Protein AF-A0A7J8NJ97-F1 (afdb_monomer)

pLDDT: mean 80.65, std 6.88, range [57.72, 91.12]

Sequence (61 aa):
MDLPCVIETFTSIFKTGSICNKCCSEHVVLEKFCHSALVKRTLENPLFKDLNLATIIAKSI

Radius of gyration: 13.87 Å; Cα contacts (8 Å, |Δi|>4): 33; chains: 1; bounding box: 26×17×36 Å

InterPro domains:
  IPR008502 Prolamin-like domain [PF05617] (5-50)

Organism: NCBI:txid34289

Foldseek 3Di:
DPPVLLVQVVVCCVPPVDHDPVSPVVVVVVLVVVLVVQLVVLCPDPVNVPPDSVRSSVVSD

Nearest PDB structures (foldseek):
  6xfj-assembly2_D  TM=5.871E-01  e=7.675E+00  Salmonella enterica subsp. enterica serovar Typhimurium str. LT2

Secondary structure (DSSP, 8-state):
--HHHHHHHHHHHHHTS---HHHHHHHHHHHHHHHHHHHHHHHHSGGGTTS-HHHHHHT--

Structure (mmCIF, N/CA/C/O backbone):
data_AF-A0A7J8NJ97-F1
#
_entry.id   AF-A0A7J8NJ97-F1
#
loop_
_atom_site.group_PDB
_atom_site.id
_atom_site.type_symbol
_atom_site.label_atom_id
_atom_site.label_alt_id
_atom_site.label_comp_id
_atom_site.label_asym_id
_atom_site.label_entity_id
_atom_site.label_seq_id
_atom_site.pdbx_PDB_ins_code
_atom_site.Cartn_x
_atom_site.Cartn_y
_atom_site.Cartn_z
_atom_site.occupancy
_atom_site.B_iso_or_equiv
_atom_site.auth_seq_id
_atom_site.auth_comp_id
_atom_site.auth_asym_id
_atom_site.auth_atom_id
_atom_site.pdbx_PDB_model_num
ATOM 1 N N . MET A 1 1 ? 15.342 -0.572 -6.524 1.00 57.72 1 MET A N 1
ATOM 2 C CA . MET A 1 1 ? 14.151 -0.076 -7.236 1.00 57.72 1 MET A CA 1
ATOM 3 C C . MET A 1 1 ? 14.635 0.996 -8.172 1.00 57.72 1 MET A C 1
ATOM 5 O O . MET A 1 1 ? 15.323 1.900 -7.702 1.00 57.72 1 MET A O 1
ATOM 9 N N . ASP A 1 2 ? 14.333 0.872 -9.457 1.00 66.94 2 ASP A N 1
ATOM 10 C CA . ASP A 1 2 ? 14.584 1.962 -10.384 1.00 66.94 2 ASP A CA 1
ATOM 11 C C . ASP A 1 2 ? 13.511 3.022 -10.115 1.00 66.94 2 ASP A C 1
ATOM 13 O O . ASP A 1 2 ? 12.314 2.804 -10.311 1.00 66.94 2 ASP A O 1
ATOM 17 N N . LEU A 1 3 ? 13.936 4.187 -9.619 1.00 70.06 3 LEU A N 1
ATOM 18 C CA . LEU A 1 3 ? 13.061 5.334 -9.355 1.00 70.06 3 LEU A CA 1
ATOM 19 C C . LEU A 1 3 ? 12.088 5.648 -10.524 1.00 70.06 3 LEU A C 1
ATOM 21 O O . LEU A 1 3 ? 10.938 5.994 -10.241 1.00 70.06 3 LEU A O 1
ATOM 25 N N . PRO A 1 4 ? 12.468 5.468 -11.811 1.00 81.50 4 PRO A N 1
ATOM 26 C CA . PRO A 1 4 ? 11.548 5.611 -12.939 1.00 81.50 4 PRO A CA 1
ATOM 27 C C . PRO A 1 4 ? 10.350 4.651 -12.911 1.00 81.50 4 PRO A C 1
ATOM 29 O O . PRO A 1 4 ? 9.225 5.092 -13.136 1.00 81.50 4 PRO A O 1
ATOM 32 N N . CYS A 1 5 ? 10.558 3.367 -12.598 1.00 83.06 5 CYS A N 1
ATOM 33 C CA . CYS A 1 5 ? 9.481 2.375 -12.614 1.00 83.06 5 CYS A CA 1
ATOM 34 C C . CYS A 1 5 ? 8.513 2.545 -11.445 1.00 83.06 5 CYS A C 1
ATOM 36 O O . CYS A 1 5 ? 7.312 2.332 -11.610 1.00 83.06 5 CYS A O 1
ATOM 38 N N . VAL A 1 6 ? 9.001 2.998 -10.289 1.00 76.56 6 VAL A N 1
ATOM 39 C CA . VAL A 1 6 ? 8.148 3.379 -9.156 1.00 76.56 6 VAL A CA 1
ATOM 40 C C . VAL A 1 6 ? 7.196 4.508 -9.559 1.00 76.56 6 VAL A C 1
ATOM 42 O O . VAL A 1 6 ? 5.983 4.379 -9.399 1.00 76.56 6 VAL A O 1
ATOM 45 N N . ILE A 1 7 ? 7.727 5.591 -10.133 1.00 80.69 7 ILE A N 1
ATOM 46 C CA . ILE A 1 7 ? 6.930 6.760 -10.537 1.00 80.69 7 ILE A CA 1
ATOM 47 C C . ILE A 1 7 ? 5.940 6.408 -11.651 1.00 80.69 7 ILE A C 1
ATOM 49 O O . ILE A 1 7 ? 4.778 6.824 -11.590 1.00 80.69 7 ILE A O 1
ATOM 53 N N . GLU A 1 8 ? 6.378 5.641 -12.652 1.00 83.19 8 GLU A N 1
ATOM 54 C CA . GLU A 1 8 ? 5.514 5.180 -13.737 1.00 83.19 8 GLU A CA 1
ATOM 55 C C . GLU A 1 8 ? 4.367 4.330 -13.192 1.00 83.19 8 GLU A C 1
ATOM 57 O O . GLU A 1 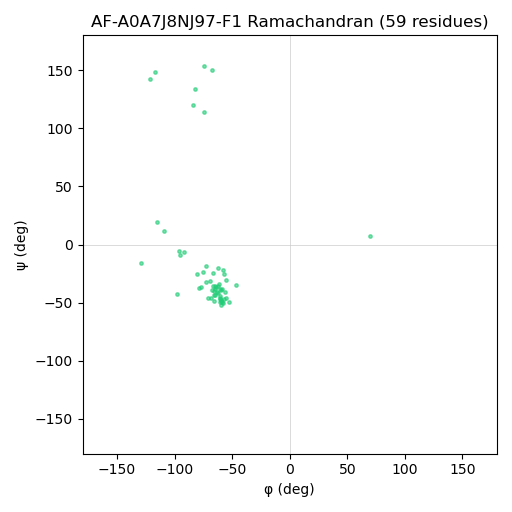8 ? 3.209 4.620 -13.472 1.00 83.19 8 GLU A O 1
ATOM 62 N N . THR A 1 9 ? 4.672 3.345 -12.346 1.00 78.94 9 THR A N 1
ATOM 63 C CA . THR A 1 9 ? 3.679 2.439 -11.760 1.00 78.94 9 THR A CA 1
ATOM 64 C C . THR A 1 9 ? 2.615 3.206 -10.981 1.00 78.94 9 THR A C 1
ATOM 66 O O . THR A 1 9 ? 1.427 3.048 -11.256 1.00 78.94 9 THR A O 1
ATOM 69 N N . PHE A 1 10 ? 3.019 4.104 -10.075 1.00 76.75 10 PHE A N 1
ATOM 70 C CA . PHE A 1 10 ? 2.069 4.938 -9.335 1.00 76.75 10 PHE A CA 1
ATOM 71 C C . PHE A 1 10 ? 1.209 5.784 -10.276 1.00 76.75 10 PHE A C 1
ATOM 73 O O . PHE A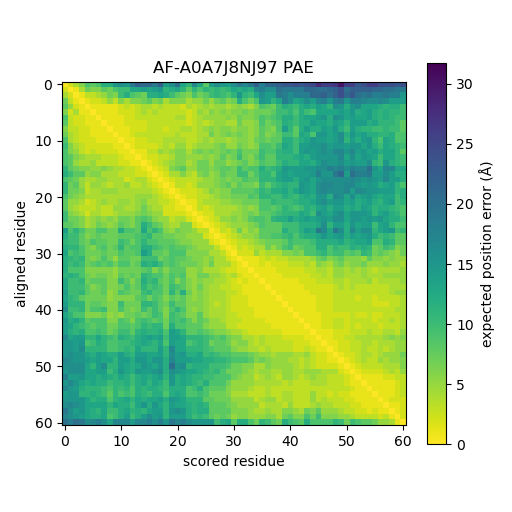 1 10 ? -0.014 5.788 -10.173 1.00 76.75 10 PHE A O 1
ATOM 80 N N . THR A 1 11 ? 1.834 6.482 -11.222 1.00 82.69 11 THR A N 1
ATOM 81 C CA . THR A 1 11 ? 1.117 7.377 -12.138 1.00 82.69 11 THR A CA 1
ATOM 82 C C . THR A 1 11 ? 0.133 6.613 -13.018 1.00 82.69 11 THR A C 1
ATOM 84 O O . THR A 1 11 ? -0.979 7.079 -13.261 1.00 82.69 11 THR A O 1
ATOM 87 N N . SER A 1 12 ? 0.544 5.447 -13.501 1.00 81.75 12 SER A N 1
ATOM 88 C CA . SER A 1 12 ? -0.189 4.681 -14.492 1.00 81.75 12 SER A CA 1
ATOM 89 C C . SER A 1 12 ? -1.350 3.905 -13.868 1.00 81.75 12 SER A C 1
ATOM 91 O O . SER A 1 12 ? -2.443 3.928 -14.423 1.00 81.75 12 SER A O 1
ATOM 93 N N . ILE A 1 13 ? -1.198 3.350 -12.656 1.00 79.88 13 ILE A N 1
ATOM 94 C CA . ILE A 1 13 ? -2.314 2.737 -11.907 1.00 79.88 13 ILE A CA 1
ATOM 95 C C . ILE A 1 13 ? -3.476 3.725 -11.732 1.00 79.88 13 ILE A C 1
ATOM 97 O O . ILE A 1 13 ? -4.623 3.368 -11.985 1.00 79.88 13 ILE A O 1
ATOM 101 N N . PHE A 1 14 ? -3.191 4.975 -11.348 1.00 73.81 14 PHE A N 1
ATOM 102 C CA . PHE A 1 14 ? -4.243 5.968 -11.103 1.00 73.81 14 PHE A CA 1
ATOM 103 C C . PHE A 1 14 ? -4.793 6.634 -12.371 1.00 73.81 14 PHE A C 1
ATOM 105 O O . PHE A 1 14 ? -5.919 7.124 -12.346 1.00 73.81 14 PHE A O 1
ATOM 112 N N . LYS A 1 15 ? -4.021 6.697 -13.465 1.00 81.44 15 LYS A N 1
ATOM 113 C CA . LYS A 1 15 ? -4.447 7.383 -14.699 1.00 81.44 15 LYS A CA 1
ATOM 114 C C . LYS A 1 15 ? -5.018 6.455 -15.763 1.00 81.44 15 LYS A C 1
ATOM 116 O O . LYS A 1 15 ? -5.973 6.833 -16.432 1.00 81.44 15 LYS A O 1
ATOM 121 N N . THR A 1 16 ? -4.401 5.298 -15.976 1.00 83.62 16 THR A N 1
ATOM 122 C CA . THR A 1 16 ? -4.670 4.433 -17.138 1.00 83.62 16 THR A CA 1
ATOM 123 C C . THR A 1 16 ? -4.947 2.980 -16.760 1.00 83.62 16 THR A C 1
ATOM 125 O O . THR A 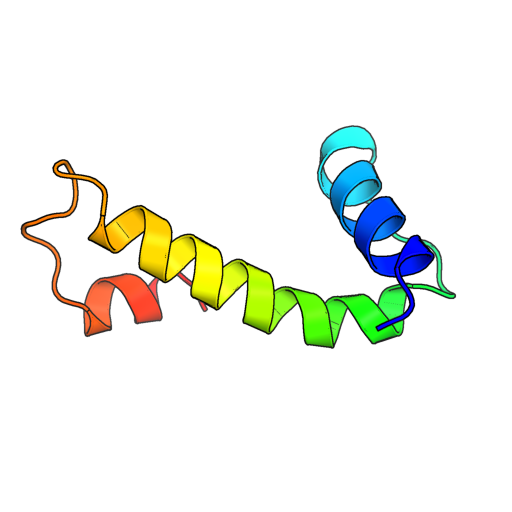1 16 ? -5.468 2.238 -17.586 1.00 83.62 16 THR A O 1
ATOM 128 N N . GLY A 1 17 ? -4.620 2.555 -15.536 1.00 79.06 17 GLY A N 1
ATOM 129 C CA . GLY A 1 17 ? -4.803 1.180 -15.068 1.00 79.06 17 GLY A CA 1
ATOM 130 C C . GLY A 1 17 ? -3.872 0.153 -15.726 1.00 79.06 17 GLY A C 1
ATOM 131 O O . GLY A 1 17 ? -4.038 -1.042 -15.508 1.00 79.06 17 GLY A O 1
ATOM 132 N N . SER A 1 18 ? -2.893 0.586 -16.525 1.00 78.88 18 SER A N 1
ATOM 133 C CA . SER A 1 18 ? -1.919 -0.284 -17.203 1.00 78.88 18 SER A CA 1
ATOM 134 C C . SER A 1 18 ? -0.504 0.012 -16.717 1.00 78.88 18 SER A C 1
ATOM 136 O O . SER A 1 18 ? -0.216 1.163 -16.439 1.00 78.88 18 SER A O 1
ATOM 138 N N . ILE A 1 19 ? 0.411 -0.953 -16.665 1.00 81.75 19 ILE A N 1
ATOM 139 C CA . ILE A 1 19 ? 1.837 -0.726 -16.344 1.00 81.75 19 ILE A CA 1
ATOM 140 C C . ILE A 1 19 ? 2.658 -1.231 -17.533 1.00 81.75 19 ILE A C 1
ATOM 142 O O . ILE A 1 19 ? 2.280 -2.241 -18.130 1.00 81.75 19 ILE A O 1
ATOM 146 N N . CYS A 1 20 ? 3.756 -0.566 -17.920 1.00 82.00 20 CYS A N 1
ATOM 147 C CA . CYS A 1 20 ? 4.567 -1.110 -19.007 1.00 82.00 20 CYS A CA 1
ATOM 148 C C . CYS A 1 20 ? 5.248 -2.426 -18.591 1.00 82.00 20 CYS A C 1
ATOM 150 O O . CYS A 1 20 ? 5.606 -2.635 -17.429 1.00 82.00 20 CYS A O 1
ATOM 152 N N . ASN A 1 21 ? 5.488 -3.311 -19.562 1.00 80.19 21 ASN A N 1
ATOM 153 C CA . ASN A 1 21 ? 6.099 -4.621 -19.308 1.00 80.19 21 ASN A CA 1
ATOM 154 C C . ASN A 1 21 ? 7.452 -4.530 -18.588 1.00 80.19 21 ASN A C 1
ATOM 156 O O . ASN A 1 21 ? 7.782 -5.418 -17.807 1.00 80.19 21 ASN A O 1
ATOM 160 N N . LYS A 1 22 ? 8.215 -3.451 -18.812 1.00 82.19 22 LYS A N 1
ATOM 161 C CA . LYS A 1 22 ? 9.502 -3.219 -18.147 1.00 82.19 22 LYS A CA 1
ATOM 162 C C . LYS A 1 22 ? 9.342 -3.019 -16.635 1.00 82.19 22 LYS A C 1
ATOM 164 O O . LYS A 1 22 ? 10.169 -3.513 -15.882 1.00 82.19 22 LYS A O 1
ATOM 169 N N . CYS A 1 23 ? 8.285 -2.335 -16.202 1.00 81.06 23 CYS A N 1
ATOM 170 C CA . CYS A 1 23 ? 8.048 -2.011 -14.793 1.00 81.06 23 CYS A CA 1
ATOM 171 C C . CYS A 1 23 ? 7.105 -2.998 -14.086 1.00 81.06 23 CYS A C 1
ATOM 173 O O . CYS A 1 23 ? 6.938 -2.936 -12.870 1.00 81.06 23 CYS A O 1
ATOM 175 N N . CYS A 1 24 ? 6.521 -3.944 -14.825 1.00 79.56 24 CYS A N 1
ATOM 176 C CA . CYS A 1 24 ? 5.608 -4.955 -14.294 1.00 79.56 24 CYS A CA 1
ATOM 177 C C . CYS A 1 24 ? 6.261 -5.855 -13.224 1.00 79.56 24 CYS A C 1
ATOM 179 O O . CYS A 1 24 ? 5.642 -6.165 -12.211 1.00 79.56 24 CYS A O 1
ATOM 181 N N . SER A 1 25 ? 7.536 -6.223 -13.385 1.00 75.00 25 SER A N 1
ATOM 182 C CA . SER A 1 25 ? 8.272 -7.016 -12.386 1.00 75.00 25 SER A CA 1
ATOM 183 C C . SER A 1 25 ? 8.566 -6.235 -11.099 1.00 75.00 25 SER A C 1
ATOM 185 O O . SER A 1 25 ? 8.579 -6.814 -10.013 1.00 75.00 25 SER A O 1
ATOM 187 N N . GLU A 1 26 ? 8.756 -4.917 -11.196 1.00 75.56 26 GLU A N 1
ATOM 188 C CA . GLU A 1 26 ? 8.953 -4.039 -10.037 1.00 75.56 26 GLU A CA 1
ATOM 189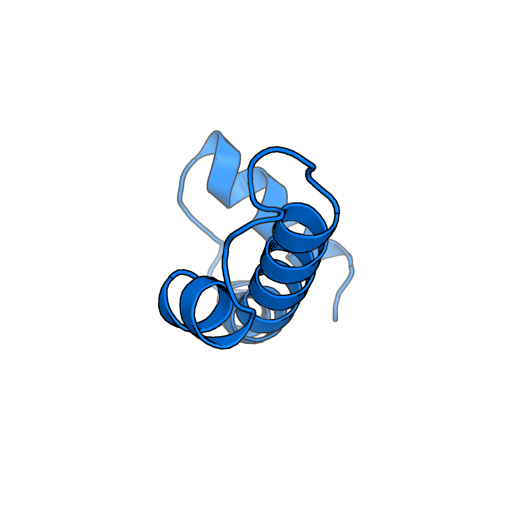 C C . GLU A 1 26 ? 7.644 -3.775 -9.276 1.00 75.56 26 GLU A C 1
ATOM 191 O O . GLU A 1 26 ? 7.681 -3.522 -8.069 1.00 75.56 26 GLU A O 1
ATOM 196 N N . HIS A 1 27 ? 6.484 -3.916 -9.931 1.00 69.31 27 HIS A N 1
ATOM 197 C CA . HIS A 1 27 ? 5.168 -3.775 -9.299 1.00 69.31 27 HIS A CA 1
ATOM 198 C C . HIS A 1 27 ? 4.959 -4.756 -8.134 1.00 69.31 27 HIS A C 1
ATOM 200 O O . HIS A 1 27 ? 4.440 -4.358 -7.097 1.00 69.31 27 HIS A O 1
ATOM 206 N N . VAL A 1 28 ? 5.442 -5.999 -8.245 1.00 68.25 28 VAL A N 1
ATOM 207 C CA . VAL A 1 28 ? 5.348 -7.009 -7.168 1.00 68.25 28 VAL A CA 1
ATOM 208 C C . VAL A 1 28 ? 6.087 -6.553 -5.901 1.00 68.25 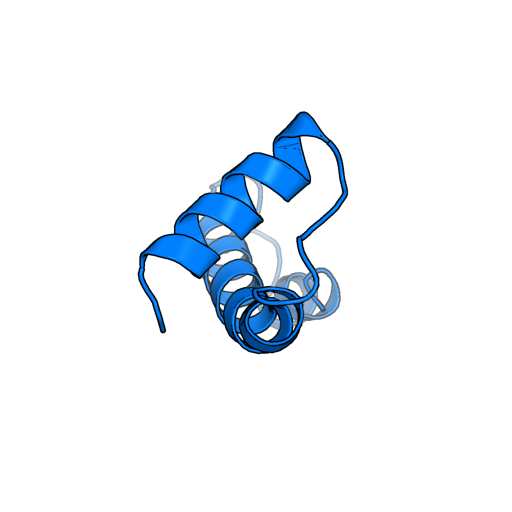28 VAL A C 1
ATOM 210 O O . VAL A 1 28 ? 5.669 -6.822 -4.776 1.00 68.25 28 VAL A O 1
ATOM 213 N N . VAL A 1 29 ? 7.188 -5.816 -6.064 1.00 69.50 29 VAL A N 1
ATOM 214 C CA . VAL A 1 29 ? 7.949 -5.257 -4.937 1.00 69.50 29 VAL A CA 1
ATOM 215 C C . VAL A 1 29 ? 7.241 -4.025 -4.361 1.00 69.50 29 VAL A C 1
ATOM 217 O O . VAL A 1 29 ? 7.236 -3.820 -3.144 1.00 69.50 29 VAL A O 1
AT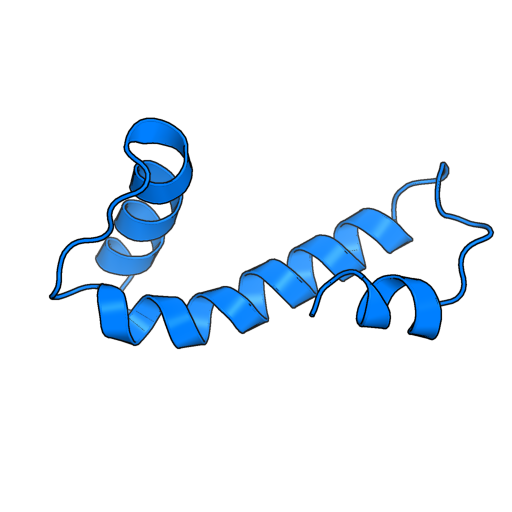OM 220 N N . LEU A 1 30 ? 6.616 -3.223 -5.226 1.00 71.81 30 LEU A N 1
ATOM 221 C CA . LEU A 1 30 ? 5.813 -2.059 -4.848 1.00 71.81 30 LEU A CA 1
ATOM 222 C C . LEU A 1 30 ? 4.540 -2.437 -4.100 1.00 71.81 30 LEU A C 1
ATOM 224 O O . LEU A 1 30 ? 4.177 -1.727 -3.171 1.00 71.81 30 LEU A O 1
ATOM 228 N N . GLU A 1 31 ? 3.904 -3.554 -4.439 1.00 75.00 31 GLU A N 1
ATOM 229 C CA . GLU A 1 31 ? 2.704 -4.048 -3.768 1.00 75.00 31 GLU A CA 1
ATOM 230 C C . GLU A 1 31 ? 2.921 -4.145 -2.251 1.00 75.00 31 GLU A C 1
ATOM 232 O O . GLU A 1 31 ? 2.182 -3.553 -1.466 1.00 75.00 31 GLU A O 1
ATOM 237 N N . LYS A 1 32 ? 4.021 -4.772 -1.822 1.00 78.06 32 LYS A N 1
ATOM 238 C CA . LYS A 1 32 ? 4.366 -4.887 -0.398 1.00 78.06 32 LYS A CA 1
ATOM 239 C C . LYS A 1 32 ? 4.601 -3.526 0.271 1.00 78.06 32 LYS A C 1
ATOM 241 O O . LYS A 1 32 ? 4.264 -3.344 1.446 1.00 78.06 32 LYS A O 1
ATOM 246 N N . PHE A 1 33 ? 5.182 -2.572 -0.457 1.00 76.44 33 PHE A N 1
ATOM 247 C CA . PHE A 1 33 ? 5.412 -1.212 0.035 1.00 76.44 33 PHE A CA 1
ATOM 248 C C . PHE A 1 33 ? 4.096 -0.433 0.166 1.00 76.44 33 PHE A C 1
ATOM 250 O O . PHE A 1 33 ? 3.846 0.166 1.212 1.00 76.44 33 PHE A O 1
ATOM 257 N N . CYS A 1 34 ? 3.235 -0.501 -0.850 1.00 78.38 34 CYS A N 1
ATOM 258 C CA . CYS A 1 34 ? 1.902 0.093 -0.864 1.00 78.38 34 CYS A CA 1
ATOM 259 C C . CYS A 1 34 ? 1.030 -0.478 0.255 1.00 78.38 34 CYS A C 1
ATOM 261 O O . CYS A 1 34 ? 0.441 0.299 1.001 1.00 78.38 34 CYS 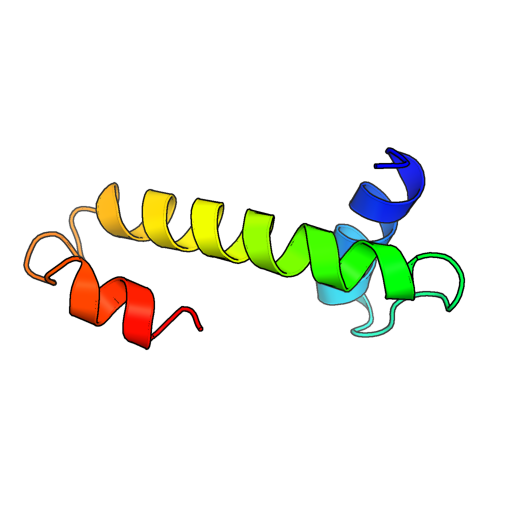A O 1
ATOM 263 N N . HIS A 1 35 ? 1.022 -1.800 0.447 1.00 82.44 35 HIS A N 1
ATOM 264 C CA . HIS A 1 35 ? 0.306 -2.457 1.544 1.00 82.44 35 HIS A CA 1
ATOM 265 C C . HIS A 1 35 ? 0.792 -1.975 2.906 1.00 82.44 35 HIS A C 1
ATOM 267 O O . HIS A 1 35 ? -0.006 -1.565 3.744 1.00 82.44 35 HIS A O 1
ATOM 273 N N . SER A 1 36 ? 2.109 -1.933 3.121 1.00 84.12 36 SER A N 1
ATOM 274 C CA . SER A 1 36 ? 2.681 -1.445 4.383 1.00 84.12 36 SER A CA 1
ATOM 275 C C . SER A 1 36 ? 2.333 0.027 4.639 1.00 84.12 36 SER A C 1
ATOM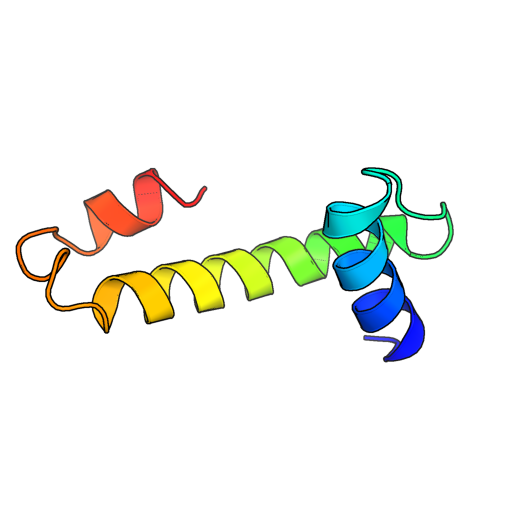 277 O O . SER A 1 36 ? 1.979 0.400 5.759 1.00 84.12 36 SER A O 1
ATOM 279 N N . ALA A 1 37 ? 2.400 0.868 3.602 1.00 84.62 37 ALA A N 1
ATOM 280 C CA . ALA A 1 37 ? 2.035 2.278 3.685 1.00 84.62 37 ALA A CA 1
ATOM 281 C C . ALA A 1 37 ? 0.534 2.466 3.953 1.00 84.62 37 ALA A C 1
ATOM 283 O O . ALA A 1 37 ? 0.167 3.309 4.772 1.00 84.62 37 ALA A O 1
ATOM 284 N N . LEU A 1 38 ? -0.325 1.661 3.320 1.00 85.62 38 LEU A N 1
ATOM 285 C CA . LEU A 1 38 ? -1.773 1.679 3.514 1.00 85.62 38 LEU A CA 1
ATOM 286 C C . LEU A 1 38 ? -2.144 1.236 4.930 1.00 85.62 38 LEU A C 1
ATOM 288 O O . LEU A 1 38 ? -2.872 1.950 5.611 1.00 85.62 38 LEU A O 1
ATOM 292 N N . VAL A 1 39 ? -1.596 0.116 5.410 1.00 87.00 39 VAL A N 1
ATOM 293 C CA . VAL A 1 39 ? -1.798 -0.366 6.785 1.00 87.00 39 VAL A CA 1
ATOM 294 C C . VAL A 1 39 ? -1.372 0.705 7.787 1.00 87.00 39 VAL A C 1
ATOM 296 O O . VAL A 1 39 ? -2.138 1.033 8.692 1.00 87.00 39 VAL A O 1
ATOM 299 N N . LYS A 1 40 ? -0.196 1.318 7.596 1.00 88.19 40 LYS A N 1
ATOM 300 C CA . LYS A 1 40 ? 0.282 2.411 8.453 1.00 88.19 40 LYS A CA 1
ATOM 301 C C . LYS A 1 40 ? -0.670 3.612 8.438 1.00 88.19 40 LYS A C 1
ATOM 303 O O . LYS A 1 40 ? -1.059 4.087 9.500 1.00 88.19 40 LYS A O 1
ATOM 308 N N . ARG A 1 41 ? -1.087 4.072 7.255 1.00 89.25 41 ARG A N 1
ATOM 309 C CA . ARG A 1 41 ? -2.030 5.193 7.094 1.00 89.25 41 ARG A CA 1
ATOM 310 C C . ARG A 1 41 ? -3.373 4.904 7.770 1.00 89.25 41 ARG A C 1
ATOM 312 O O . ARG A 1 41 ? -3.961 5.799 8.370 1.00 89.25 41 ARG A O 1
ATOM 319 N N . THR A 1 42 ? -3.852 3.667 7.667 1.00 87.50 42 THR A N 1
ATOM 320 C CA . THR A 1 42 ? -5.099 3.214 8.290 1.00 87.50 42 THR A CA 1
ATOM 321 C C . THR A 1 42 ? -4.985 3.230 9.812 1.00 87.50 42 THR A C 1
ATOM 323 O O . THR A 1 42 ? -5.888 3.739 10.464 1.00 87.50 42 THR A O 1
ATOM 326 N N . LEU A 1 43 ? -3.867 2.765 10.379 1.00 87.19 43 LEU A N 1
ATOM 327 C CA . LEU A 1 43 ? -3.614 2.805 11.827 1.00 87.19 43 LEU A CA 1
ATOM 328 C C . LEU A 1 43 ? -3.499 4.233 12.381 1.00 87.19 43 LEU A C 1
ATOM 330 O O . LEU A 1 43 ? -3.925 4.497 13.500 1.00 87.19 43 LEU A O 1
ATOM 334 N N . GLU A 1 44 ? -2.924 5.156 11.608 1.00 89.62 44 GLU A N 1
ATOM 335 C CA . GLU A 1 44 ? -2.805 6.571 11.987 1.00 89.62 44 GLU A CA 1
ATOM 336 C C . GLU A 1 44 ? -4.143 7.323 11.916 1.00 89.62 44 GLU A C 1
ATOM 338 O O . GLU A 1 44 ? -4.284 8.397 12.503 1.00 89.62 44 GLU A O 1
ATOM 343 N N . ASN A 1 45 ? -5.132 6.794 11.192 1.00 89.88 45 ASN A N 1
ATOM 344 C CA . ASN A 1 45 ? -6.409 7.459 10.996 1.00 89.88 45 ASN A CA 1
ATOM 345 C C . ASN A 1 45 ? -7.361 7.177 12.181 1.00 89.88 45 ASN A C 1
ATOM 347 O O . ASN A 1 45 ? -7.752 6.026 12.395 1.00 89.88 45 ASN A O 1
ATOM 351 N N . PRO A 1 46 ? -7.823 8.216 12.910 1.00 90.31 46 PRO A N 1
ATOM 352 C CA . PRO A 1 46 ? -8.704 8.060 14.069 1.00 90.31 46 PRO A CA 1
ATOM 353 C C . PRO A 1 46 ? -10.021 7.332 13.781 1.00 90.31 46 PRO A C 1
ATOM 355 O O . PRO A 1 46 ? -10.629 6.799 14.706 1.00 90.31 46 PRO A O 1
ATOM 358 N N . LEU A 1 47 ? -10.471 7.300 12.522 1.00 91.12 47 LEU A N 1
ATOM 359 C CA . LEU A 1 47 ? -11.677 6.577 12.107 1.00 91.12 47 LEU A CA 1
ATOM 360 C C . LEU A 1 47 ? -11.538 5.056 12.237 1.00 91.12 47 LEU A C 1
ATOM 362 O O . LEU A 1 47 ? -12.543 4.365 12.374 1.00 91.12 47 LEU A O 1
ATOM 366 N N . PHE A 1 48 ? -10.313 4.532 12.199 1.00 85.56 48 PHE A N 1
ATOM 367 C CA . PHE A 1 48 ? -10.032 3.097 12.264 1.00 85.56 48 PHE A CA 1
ATOM 368 C C . PHE A 1 48 ? -9.384 2.679 13.588 1.00 85.56 48 PHE A C 1
ATOM 370 O O . PHE A 1 48 ? -8.932 1.544 13.711 1.00 85.56 48 PHE A O 1
ATOM 377 N N . LYS A 1 49 ? -9.372 3.564 14.594 1.00 83.06 49 LYS A N 1
ATOM 378 C CA . LYS A 1 49 ? -8.743 3.337 15.909 1.00 83.06 49 LYS A CA 1
ATOM 379 C C . LYS A 1 49 ? -9.263 2.099 16.656 1.00 83.06 49 LYS A C 1
ATOM 381 O O . LYS A 1 49 ? -8.552 1.549 17.487 1.00 83.06 49 LYS A O 1
ATOM 386 N N . ASP A 1 50 ? -10.496 1.683 16.362 1.00 87.69 50 ASP A N 1
ATOM 387 C CA . ASP A 1 50 ? -11.166 0.553 17.015 1.00 87.69 50 ASP A CA 1
ATOM 388 C C . ASP A 1 50 ? -10.944 -0.774 16.259 1.00 87.69 50 ASP A C 1
ATOM 390 O O . ASP A 1 50 ? -11.332 -1.845 16.730 1.00 87.69 50 ASP A O 1
ATOM 394 N N . LEU A 1 51 ? -10.316 -0.731 15.076 1.00 86.75 51 LEU A N 1
ATOM 395 C CA . LEU A 1 51 ? -9.950 -1.928 14.328 1.00 86.75 51 LEU A CA 1
ATOM 396 C C . LEU A 1 51 ? -8.634 -2.499 14.855 1.00 86.75 51 LEU A C 1
ATOM 398 O O . LEU A 1 51 ? -7.641 -1.793 15.016 1.00 86.75 51 LEU A O 1
ATOM 402 N N . ASN A 1 52 ? -8.602 -3.814 15.069 1.00 86.19 52 ASN A N 1
ATOM 403 C CA . ASN A 1 52 ? -7.358 -4.487 15.421 1.00 86.19 52 ASN A CA 1
ATOM 404 C C . ASN A 1 52 ? -6.429 -4.611 14.193 1.00 86.19 52 ASN A C 1
ATOM 406 O O . ASN A 1 52 ? -6.883 -4.685 13.046 1.00 86.19 52 ASN A O 1
ATOM 410 N N . LEU A 1 53 ? -5.120 -4.693 14.447 1.00 86.06 53 LEU A N 1
ATOM 411 C CA . LEU A 1 53 ? -4.092 -4.802 13.409 1.00 86.06 53 LEU A CA 1
ATOM 412 C C . LEU A 1 53 ? -4.304 -6.006 12.475 1.00 86.06 53 LEU A C 1
ATOM 414 O O . LEU A 1 53 ? -4.138 -5.872 11.266 1.00 86.06 53 LEU A O 1
ATOM 418 N N . ALA A 1 54 ? -4.699 -7.164 13.009 1.00 87.44 54 ALA A N 1
ATOM 419 C CA . ALA A 1 54 ? -4.946 -8.365 12.211 1.00 87.44 54 ALA A CA 1
ATOM 420 C C . ALA A 1 54 ? -6.119 -8.176 11.231 1.00 87.44 54 ALA A C 1
ATOM 422 O O . ALA A 1 54 ? -6.037 -8.622 10.091 1.00 87.44 54 ALA A O 1
ATOM 423 N N . THR A 1 55 ? -7.168 -7.451 11.629 1.00 87.38 55 THR A N 1
ATOM 424 C CA . THR A 1 55 ? -8.304 -7.097 10.765 1.00 87.38 55 THR A CA 1
ATOM 425 C C . THR A 1 55 ? -7.891 -6.132 9.658 1.00 87.38 55 THR A C 1
ATOM 427 O O . THR A 1 55 ? -8.363 -6.263 8.530 1.00 87.38 55 THR A O 1
ATOM 430 N N . ILE A 1 56 ? -7.016 -5.168 9.957 1.00 85.75 56 ILE A N 1
ATOM 431 C CA . ILE A 1 56 ? -6.510 -4.214 8.961 1.00 85.75 56 ILE A CA 1
ATOM 432 C C . ILE A 1 56 ? -5.621 -4.937 7.943 1.00 85.75 56 ILE A C 1
ATOM 434 O O . ILE A 1 56 ? -5.810 -4.766 6.740 1.00 85.75 56 ILE A O 1
ATOM 438 N N . ILE A 1 57 ? -4.703 -5.786 8.413 1.00 83.69 57 ILE A N 1
ATOM 439 C CA . ILE A 1 57 ? -3.828 -6.590 7.552 1.00 83.69 57 ILE A CA 1
ATOM 440 C C . ILE A 1 57 ? -4.650 -7.531 6.666 1.00 83.69 57 ILE A C 1
ATOM 442 O O . ILE A 1 57 ? -4.443 -7.541 5.461 1.00 83.69 57 ILE A O 1
ATOM 446 N N . ALA A 1 58 ? -5.630 -8.253 7.217 1.00 85.38 58 ALA A N 1
ATOM 447 C CA . ALA A 1 58 ? -6.465 -9.181 6.447 1.00 85.38 58 ALA A CA 1
ATOM 448 C C . ALA A 1 58 ? -7.305 -8.508 5.343 1.00 85.38 58 ALA A C 1
ATOM 450 O O . ALA A 1 58 ? -7.759 -9.184 4.429 1.00 85.38 58 ALA A O 1
ATOM 451 N N . LYS A 1 59 ? -7.541 -7.193 5.433 1.00 81.12 59 LYS A N 1
ATOM 452 C CA . LYS A 1 59 ? -8.239 -6.400 4.405 1.00 81.12 59 LYS A CA 1
ATOM 453 C C . LYS A 1 59 ? -7.297 -5.707 3.418 1.00 81.12 59 LYS A C 1
ATOM 455 O O . LYS A 1 59 ? -7.777 -5.107 2.462 1.00 81.12 59 LYS A O 1
ATOM 460 N N . SER A 1 60 ? -5.997 -5.740 3.692 1.00 70.44 60 SER A N 1
ATOM 461 C CA . SER A 1 60 ? -4.946 -5.067 2.923 1.00 70.44 60 SER A CA 1
ATOM 462 C C . SER A 1 60 ? -3.997 -6.079 2.264 1.00 70.44 60 SER A C 1
ATOM 464 O O . SER A 1 60 ? -2.862 -5.72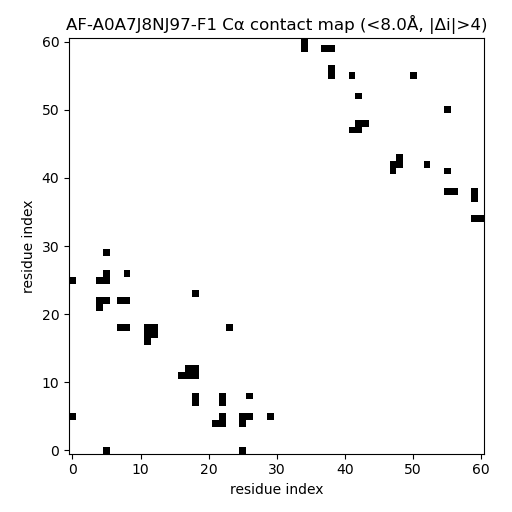9 1.969 1.00 70.44 60 SER A O 1
ATOM 466 N N . ILE A 1 61 ? -4.430 -7.335 2.110 1.00 65.81 61 ILE A N 1
ATOM 467 C CA . ILE A 1 61 ? -3.788 -8.431 1.362 1.00 65.81 61 ILE A CA 1
ATOM 468 C C . ILE A 1 61 ? -4.804 -8.873 0.312 1.00 65.81 61 ILE A C 1
ATOM 470 O O . ILE A 1 61 ? -4.388 -9.101 -0.841 1.00 65.81 61 ILE A O 1
#

Mean predicted aligned error: 7.65 Å

Solvent-accessible surface area (backbone atoms only — not comparable to full-atom values): 3672 Å² total; per-residue (Å²): 130,61,68,68,42,56,53,49,43,60,52,22,53,78,73,70,69,53,69,57,79,86,36,49,73,54,44,66,61,44,48,59,52,51,35,52,51,48,51,52,54,45,64,74,34,77,92,41,64,88,58,53,69,67,61,50,50,70,75,58,113